Protein AF-A0A954W4Z8-F1 (afdb_monomer_lite)

Structure (mmCIF, N/CA/C/O backbone):
data_AF-A0A954W4Z8-F1
#
_entry.id   AF-A0A954W4Z8-F1
#
loop_
_atom_site.group_PDB
_atom_site.id
_atom_site.type_symbol
_atom_site.label_atom_id
_atom_site.label_alt_id
_atom_site.label_comp_id
_atom_site.label_asym_id
_atom_site.label_entity_id
_atom_site.label_seq_id
_atom_site.pdbx_PDB_ins_code
_atom_site.Cartn_x
_atom_site.Cartn_y
_atom_site.Cartn_z
_atom_site.occupancy
_atom_site.B_iso_or_equiv
_atom_site.auth_seq_id
_atom_site.auth_comp_id
_atom_site.auth_asym_id
_atom_site.auth_atom_id
_atom_site.pdbx_PDB_model_num
ATOM 1 N N . MET A 1 1 ? -18.187 12.012 15.233 1.00 47.69 1 MET A N 1
ATOM 2 C CA . MET A 1 1 ? -17.483 11.573 14.008 1.00 47.69 1 MET A CA 1
ATOM 3 C C . MET A 1 1 ? -16.587 10.414 14.400 1.00 47.69 1 MET A C 1
ATOM 5 O O . MET A 1 1 ? -15.917 10.542 15.412 1.00 47.69 1 MET A O 1
ATOM 9 N N . SER A 1 2 ? -16.618 9.291 13.682 1.00 64.62 2 SER A N 1
ATOM 10 C CA . SER A 1 2 ? -15.668 8.196 13.914 1.00 64.62 2 SER A CA 1
ATOM 11 C C . SER A 1 2 ? -14.268 8.652 13.499 1.00 64.62 2 SER A C 1
ATOM 13 O O . SER A 1 2 ? -14.097 9.154 12.385 1.00 64.62 2 SER A O 1
ATOM 15 N N . GLU A 1 3 ? -13.282 8.505 14.379 1.00 75.88 3 GLU A N 1
ATOM 16 C CA . GLU A 1 3 ? -11.888 8.777 14.034 1.00 75.88 3 GLU A CA 1
ATOM 17 C C . GLU A 1 3 ? -11.417 7.798 12.956 1.00 75.88 3 GLU A C 1
ATOM 19 O O . GLU A 1 3 ? -11.696 6.601 13.015 1.00 75.88 3 GLU A O 1
ATOM 24 N N . ARG A 1 4 ? -10.723 8.319 11.941 1.00 80.06 4 ARG A N 1
ATOM 25 C CA . ARG A 1 4 ? -10.090 7.509 10.896 1.00 80.06 4 ARG A CA 1
ATOM 26 C C . ARG A 1 4 ? -8.606 7.443 11.198 1.00 80.06 4 ARG A C 1
ATOM 28 O O . ARG A 1 4 ? -7.961 8.484 11.308 1.00 80.06 4 ARG A O 1
ATOM 35 N N . ILE A 1 5 ? -8.075 6.233 11.315 1.00 88.88 5 ILE A N 1
ATOM 36 C CA . ILE A 1 5 ? -6.674 6.010 11.662 1.00 88.88 5 ILE A CA 1
ATOM 37 C C . ILE A 1 5 ? -5.919 5.591 10.404 1.00 88.88 5 ILE A C 1
ATOM 39 O O . ILE A 1 5 ? -6.370 4.733 9.649 1.00 88.88 5 ILE A O 1
ATOM 43 N N . VAL A 1 6 ? -4.755 6.199 10.179 1.00 91.50 6 VAL A N 1
ATOM 44 C CA . VAL A 1 6 ? -3.840 5.818 9.100 1.00 91.50 6 VAL A CA 1
ATOM 45 C C . VAL A 1 6 ? -2.538 5.331 9.720 1.00 91.50 6 VAL A C 1
ATOM 47 O O . VAL A 1 6 ? -1.865 6.076 10.431 1.00 91.50 6 VAL A O 1
ATOM 50 N N . TYR A 1 7 ? -2.162 4.090 9.417 1.00 91.75 7 TYR A N 1
ATOM 51 C CA . TYR A 1 7 ? -0.896 3.504 9.850 1.00 91.75 7 TYR A CA 1
ATOM 52 C C . TYR A 1 7 ? 0.144 3.606 8.733 1.00 91.75 7 TYR A C 1
ATOM 54 O O . TYR A 1 7 ? 0.028 2.945 7.701 1.00 91.75 7 TYR A O 1
ATOM 62 N N . LEU A 1 8 ? 1.193 4.405 8.943 1.00 92.06 8 LEU A N 1
ATOM 63 C CA . LEU A 1 8 ? 2.355 4.433 8.054 1.00 92.06 8 LEU A CA 1
ATOM 64 C C . LEU A 1 8 ? 3.410 3.441 8.549 1.00 92.06 8 LEU A C 1
ATOM 66 O O . LEU A 1 8 ? 4.081 3.678 9.552 1.00 92.06 8 LEU A O 1
ATOM 70 N N . MET A 1 9 ? 3.587 2.337 7.827 1.00 90.94 9 MET A N 1
ATOM 71 C CA . MET A 1 9 ? 4.556 1.304 8.197 1.00 90.94 9 MET A CA 1
ATOM 72 C C . MET A 1 9 ? 5.917 1.570 7.555 1.00 90.94 9 MET A C 1
ATOM 74 O O . MET A 1 9 ? 6.019 1.707 6.336 1.00 90.94 9 MET A O 1
ATOM 78 N N . ARG A 1 10 ? 6.982 1.613 8.363 1.00 90.75 10 ARG A N 1
ATOM 79 C CA . ARG A 1 10 ? 8.368 1.800 7.897 1.00 90.75 10 ARG A CA 1
ATOM 80 C C . ARG A 1 10 ? 9.270 0.699 8.447 1.00 90.75 10 ARG A C 1
ATOM 82 O O . ARG A 1 10 ? 9.049 0.215 9.550 1.00 90.75 10 ARG A O 1
ATOM 89 N N . GLY A 1 11 ? 10.282 0.308 7.678 1.00 87.50 11 GLY A N 1
ATOM 90 C CA . GLY A 1 11 ? 11.251 -0.719 8.068 1.00 87.50 11 GLY A CA 1
ATOM 91 C C . GLY A 1 11 ? 11.893 -1.395 6.859 1.00 87.50 11 GLY A C 1
ATOM 92 O O . GLY A 1 11 ? 11.344 -1.342 5.752 1.00 87.50 11 GLY A O 1
ATOM 93 N N . LEU A 1 12 ? 13.034 -2.051 7.079 1.00 86.19 12 LEU A N 1
ATOM 94 C CA . LEU A 1 12 ? 13.767 -2.775 6.037 1.00 86.19 12 LEU A CA 1
ATOM 95 C C . LEU A 1 12 ? 12.892 -3.862 5.374 1.00 86.19 12 LEU A C 1
ATOM 97 O O . LEU A 1 12 ? 11.861 -4.274 5.933 1.00 86.19 12 LEU A O 1
ATOM 101 N N . PRO A 1 13 ? 13.240 -4.314 4.155 1.00 83.69 13 PRO A N 1
ATOM 102 C CA . PRO A 1 13 ? 12.636 -5.502 3.556 1.00 83.69 13 PRO A CA 1
ATOM 103 C C . PRO A 1 13 ? 12.647 -6.694 4.528 1.00 83.69 13 PRO A C 1
ATOM 105 O O . PRO A 1 13 ? 13.505 -6.783 5.398 1.00 83.69 13 PRO A O 1
ATOM 108 N N . ALA A 1 14 ? 11.656 -7.581 4.417 1.00 80.62 14 ALA A N 1
ATOM 109 C CA . ALA A 1 14 ? 11.481 -8.758 5.282 1.00 80.62 14 ALA A CA 1
ATOM 110 C C . ALA A 1 14 ? 11.255 -8.514 6.798 1.00 80.62 14 ALA A C 1
ATOM 112 O O . ALA A 1 14 ? 11.024 -9.472 7.526 1.00 80.62 14 ALA A O 1
ATOM 113 N N . CYS A 1 15 ? 11.165 -7.271 7.292 1.00 86.75 15 CYS A N 1
ATOM 114 C CA . CYS A 1 15 ? 10.829 -6.990 8.705 1.00 86.75 15 CYS A CA 1
ATOM 115 C C . CYS A 1 15 ? 9.344 -7.197 9.084 1.00 86.75 15 CYS A C 1
ATOM 117 O O . CYS A 1 15 ? 8.861 -6.606 10.046 1.00 86.75 15 CYS A O 1
ATOM 119 N N . GLY A 1 16 ? 8.578 -7.967 8.307 1.00 86.81 16 GLY A N 1
ATOM 120 C CA . GLY A 1 16 ? 7.188 -8.301 8.647 1.00 86.81 16 GLY A CA 1
ATOM 121 C C . GLY A 1 16 ? 6.154 -7.182 8.457 1.00 86.81 16 GLY A C 1
ATOM 122 O O . GLY A 1 16 ? 5.044 -7.304 8.963 1.00 86.81 16 GLY A O 1
ATOM 123 N N . LYS A 1 17 ? 6.461 -6.114 7.707 1.00 90.38 17 LYS A N 1
ATOM 124 C CA . LYS A 1 17 ? 5.526 -4.994 7.456 1.00 90.38 17 LYS A CA 1
ATOM 125 C C . LYS A 1 17 ? 4.163 -5.472 6.946 1.00 90.38 17 LYS A C 1
ATOM 127 O O . LYS A 1 17 ? 3.154 -5.219 7.592 1.00 90.38 17 LYS A O 1
ATOM 132 N N . SER A 1 18 ? 4.143 -6.234 5.852 1.00 87.50 18 SER A N 1
ATOM 133 C CA . SER A 1 18 ? 2.903 -6.744 5.254 1.00 87.50 18 SER A CA 1
ATOM 134 C C . SER A 1 18 ? 2.168 -7.726 6.171 1.00 87.50 18 SER A C 1
ATOM 136 O O . SER A 1 18 ? 0.941 -7.775 6.170 1.00 87.50 18 SER A O 1
ATOM 138 N N . TYR A 1 19 ? 2.895 -8.482 7.002 1.00 90.88 19 TYR A N 1
ATOM 139 C CA . TYR A 1 19 ? 2.288 -9.355 8.009 1.00 90.88 19 TYR A CA 1
ATOM 140 C C . TYR A 1 19 ? 1.538 -8.541 9.073 1.00 90.88 19 TYR A C 1
ATOM 142 O O . TYR A 1 19 ? 0.360 -8.789 9.335 1.00 90.88 19 TYR A O 1
ATOM 150 N N . THR A 1 20 ? 2.184 -7.519 9.638 1.00 92.44 20 THR A N 1
ATOM 151 C CA . THR A 1 20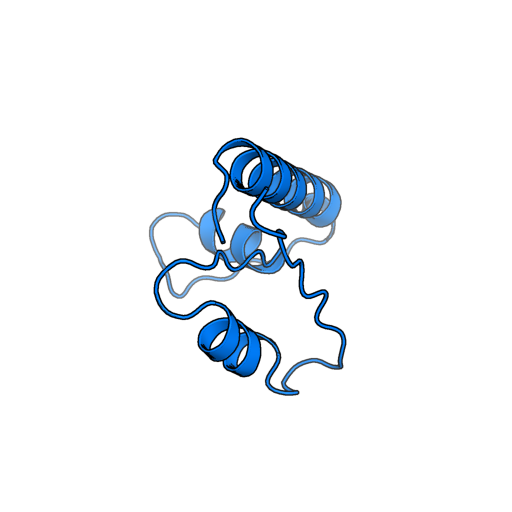 ? 1.563 -6.640 10.636 1.00 92.44 20 THR A CA 1
ATOM 152 C C . THR A 1 20 ? 0.435 -5.800 10.028 1.00 92.44 20 THR A C 1
ATOM 154 O O . THR A 1 20 ? -0.606 -5.650 10.663 1.00 92.44 20 THR A O 1
ATOM 157 N N . ALA A 1 21 ? 0.583 -5.324 8.785 1.00 91.94 21 ALA A N 1
ATOM 158 C CA . ALA A 1 21 ? -0.462 -4.603 8.054 1.00 91.94 21 ALA A CA 1
ATOM 159 C C . ALA A 1 21 ? -1.755 -5.423 7.948 1.00 91.94 21 ALA A C 1
ATOM 161 O O . ALA A 1 21 ? -2.831 -4.906 8.228 1.00 91.94 21 ALA A O 1
ATOM 162 N N . ARG A 1 22 ? -1.651 -6.718 7.611 1.00 91.81 22 ARG A N 1
ATOM 163 C CA . ARG A 1 22 ? -2.806 -7.630 7.532 1.00 91.81 22 ARG A CA 1
ATOM 164 C C . ARG A 1 22 ? -3.503 -7.819 8.874 1.00 91.81 22 ARG A C 1
ATOM 166 O O . ARG A 1 22 ? -4.727 -7.828 8.916 1.00 91.81 22 ARG A O 1
ATOM 173 N N . ARG A 1 23 ? -2.749 -7.918 9.975 1.00 92.38 23 ARG A N 1
ATOM 174 C CA . ARG A 1 23 ? -3.345 -7.971 11.323 1.00 92.38 23 ARG A CA 1
ATOM 175 C C . ARG A 1 23 ? -4.056 -6.675 11.701 1.00 92.38 23 ARG A C 1
ATOM 177 O O . ARG A 1 23 ? -5.114 -6.752 12.310 1.0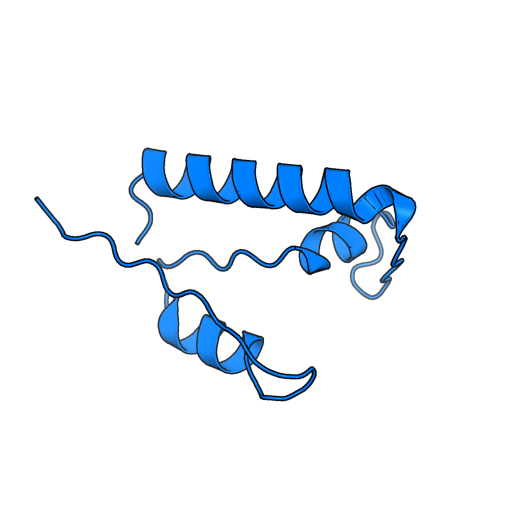0 92.38 23 ARG A O 1
ATOM 184 N N . LEU A 1 24 ? -3.473 -5.522 11.372 1.00 90.75 24 LEU A N 1
ATOM 185 C CA . LEU A 1 24 ? -4.060 -4.215 11.685 1.00 90.75 24 LEU A CA 1
ATOM 186 C C . LEU A 1 24 ? -5.304 -3.922 10.846 1.00 90.75 24 LEU A C 1
ATOM 188 O O . LEU A 1 24 ? -6.271 -3.392 11.376 1.00 90.75 24 LEU A O 1
ATOM 192 N N . ALA A 1 25 ? -5.285 -4.282 9.562 1.00 90.56 25 ALA A N 1
ATOM 193 C CA . ALA A 1 25 ? -6.416 -4.071 8.667 1.00 90.56 25 ALA A CA 1
ATOM 194 C C . ALA A 1 25 ? -7.649 -4.893 9.084 1.00 90.56 25 ALA A C 1
ATOM 196 O O . ALA A 1 25 ? -8.779 -4.440 8.925 1.00 90.56 25 ALA A O 1
ATOM 197 N N . GLY A 1 26 ? -7.454 -6.093 9.638 1.00 88.44 26 GLY A N 1
ATOM 198 C CA . GLY A 1 26 ? -8.573 -6.947 10.028 1.00 88.44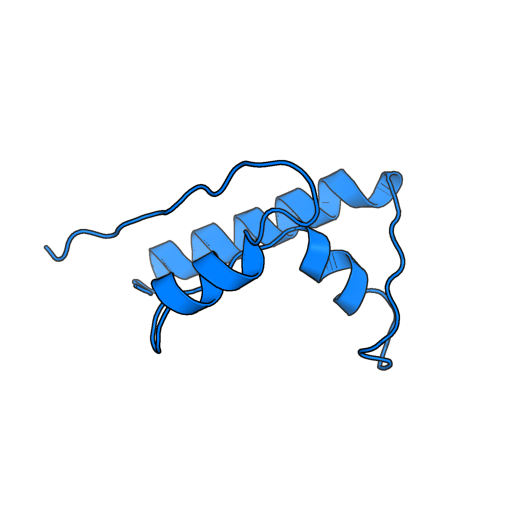 26 GLY A CA 1
ATOM 199 C C . GLY A 1 26 ? -9.508 -7.226 8.844 1.00 88.44 26 GLY A C 1
ATOM 200 O O . GLY A 1 26 ? -9.046 -7.535 7.748 1.00 88.44 26 GLY A O 1
ATOM 201 N N . ALA A 1 27 ? -10.822 -7.132 9.066 1.00 86.50 27 ALA A N 1
ATOM 202 C CA . ALA A 1 27 ? -11.834 -7.418 8.044 1.00 86.50 27 ALA A CA 1
ATOM 203 C C . ALA A 1 27 ? -12.225 -6.206 7.176 1.00 86.50 27 ALA A C 1
ATOM 205 O O . ALA A 1 27 ? -12.798 -6.391 6.105 1.00 86.50 27 ALA A O 1
ATOM 206 N N . THR A 1 28 ? -11.965 -4.982 7.639 1.00 86.06 28 THR A N 1
ATOM 207 C CA . THR A 1 28 ? -12.523 -3.750 7.046 1.00 86.06 28 THR A CA 1
ATOM 208 C C . THR A 1 28 ? -11.457 -2.759 6.586 1.00 86.06 28 THR A C 1
ATOM 210 O O . THR A 1 28 ? -11.719 -1.931 5.710 1.00 86.06 28 THR A O 1
ATOM 213 N N . GLY A 1 29 ? -10.243 -2.881 7.121 1.00 88.56 29 GLY A N 1
ATOM 214 C CA . GLY A 1 29 ? -9.127 -2.018 6.795 1.00 88.56 29 GLY A CA 1
ATOM 215 C C . GLY A 1 29 ? -8.563 -2.287 5.407 1.00 88.56 29 GLY A C 1
ATOM 216 O O . GLY A 1 29 ? -8.632 -3.385 4.852 1.00 88.56 29 GLY A O 1
ATOM 217 N N . VAL A 1 30 ? -7.956 -1.250 4.839 1.00 92.00 30 VAL A N 1
ATOM 218 C CA . VAL A 1 30 ? -7.409 -1.282 3.482 1.00 92.00 30 VAL A CA 1
ATOM 219 C C . VAL A 1 30 ? -5.890 -1.225 3.541 1.00 92.00 30 VAL A C 1
ATOM 221 O O . VAL A 1 30 ? -5.310 -0.288 4.085 1.00 92.00 30 VAL A O 1
ATOM 224 N N . ILE A 1 31 ? -5.237 -2.211 2.928 1.00 93.06 31 ILE A N 1
ATOM 225 C CA . ILE A 1 31 ? -3.779 -2.236 2.777 1.00 93.06 31 ILE A CA 1
ATOM 226 C C . ILE A 1 31 ? -3.399 -1.553 1.463 1.00 93.06 31 ILE A C 1
ATOM 228 O O . ILE A 1 31 ? -3.937 -1.862 0.396 1.00 93.06 31 ILE A O 1
ATOM 232 N N . LEU A 1 32 ? -2.458 -0.616 1.552 1.00 92.56 32 LEU A N 1
ATOM 233 C CA . LEU A 1 32 ? -2.012 0.228 0.449 1.00 92.56 32 LEU A CA 1
ATOM 234 C C . LEU A 1 32 ? -0.502 0.079 0.270 1.00 92.56 32 LEU A C 1
ATOM 236 O O . LEU A 1 32 ? 0.286 0.780 0.903 1.00 92.56 32 LEU A O 1
ATOM 240 N N .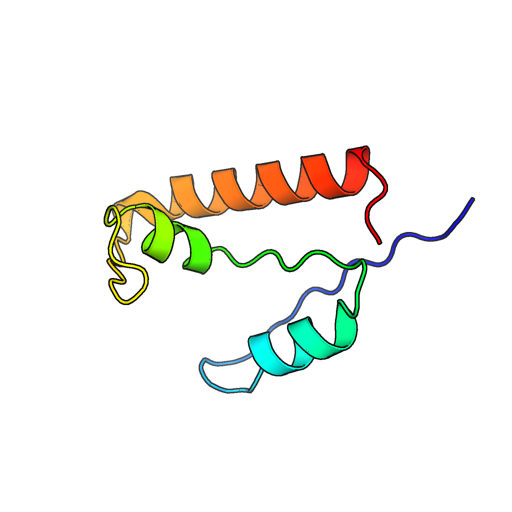 GLU A 1 33 ? -0.100 -0.837 -0.605 1.00 90.50 33 GLU A N 1
ATOM 241 C CA . GLU A 1 33 ? 1.302 -1.100 -0.925 1.00 90.50 33 GLU A CA 1
ATOM 242 C C . GLU A 1 33 ? 1.595 -0.692 -2.370 1.00 90.50 33 GLU A C 1
ATOM 244 O O . GLU A 1 33 ? 0.917 -1.119 -3.304 1.00 90.50 33 GLU A O 1
ATOM 249 N N . THR A 1 34 ? 2.623 0.138 -2.558 1.00 89.00 34 THR A N 1
ATOM 250 C CA . THR A 1 34 ? 3.063 0.574 -3.891 1.00 89.00 34 THR A CA 1
ATOM 251 C C . THR A 1 34 ? 3.527 -0.612 -4.731 1.00 89.00 34 THR A C 1
ATOM 253 O O . THR A 1 34 ? 3.226 -0.669 -5.919 1.00 89.00 34 THR A O 1
ATOM 256 N N . ASP A 1 35 ? 4.181 -1.590 -4.102 1.00 87.06 35 ASP A N 1
ATOM 257 C CA . ASP A 1 35 ? 4.732 -2.766 -4.777 1.00 87.06 35 ASP A CA 1
ATOM 258 C C . ASP A 1 35 ? 3.643 -3.631 -5.425 1.00 87.06 35 ASP A C 1
ATOM 260 O O . ASP A 1 35 ? 3.902 -4.291 -6.428 1.00 87.06 35 ASP A O 1
ATOM 264 N N . GLN A 1 36 ? 2.400 -3.555 -4.924 1.00 88.12 36 GLN A N 1
ATOM 265 C CA . GLN A 1 36 ? 1.242 -4.221 -5.524 1.00 88.12 36 GLN A CA 1
ATOM 266 C C . GLN A 1 36 ? 1.036 -3.812 -6.987 1.00 88.12 36 GLN A C 1
ATOM 268 O O . GLN A 1 36 ? 0.536 -4.607 -7.778 1.00 88.12 36 GLN A O 1
ATOM 273 N N . TYR A 1 37 ? 1.442 -2.598 -7.365 1.00 89.19 37 TYR A N 1
ATOM 274 C CA . TYR A 1 37 ? 1.378 -2.143 -8.748 1.00 89.19 37 TYR A CA 1
ATOM 275 C C . TYR A 1 37 ? 2.132 -3.090 -9.691 1.00 89.19 37 TYR A C 1
ATOM 277 O O . TYR A 1 37 ? 1.608 -3.451 -10.736 1.00 89.19 37 TYR A O 1
ATOM 285 N N . PHE A 1 38 ? 3.320 -3.551 -9.304 1.00 86.94 38 PHE A N 1
ATOM 286 C CA . PHE A 1 38 ? 4.195 -4.351 -10.167 1.00 86.94 38 PHE A CA 1
ATOM 287 C C . PHE A 1 38 ? 3.740 -5.807 -10.336 1.00 86.94 38 PHE A C 1
ATOM 289 O O . PHE A 1 38 ? 4.111 -6.438 -11.319 1.00 86.94 38 PHE A O 1
ATOM 296 N N . TYR A 1 39 ? 2.876 -6.305 -9.447 1.00 83.25 39 TYR A N 1
ATOM 297 C CA . TYR A 1 39 ? 2.156 -7.571 -9.648 1.00 83.25 39 TYR A CA 1
ATOM 298 C C . TYR A 1 39 ? 0.979 -7.428 -10.624 1.00 83.25 39 TYR A C 1
ATOM 300 O O . TYR A 1 39 ? 0.582 -8.385 -11.268 1.00 83.25 39 TYR A O 1
ATOM 308 N N . LEU A 1 40 ? 0.394 -6.231 -10.744 1.00 77.25 40 LEU A N 1
ATOM 309 C CA . LEU A 1 40 ? -0.788 -5.992 -11.584 1.00 77.25 40 LEU A CA 1
ATOM 310 C C . LEU A 1 40 ? -0.438 -5.597 -13.027 1.00 77.25 40 LEU A C 1
ATOM 312 O O . LEU A 1 40 ? -1.324 -5.517 -13.872 1.00 77.25 40 LEU A O 1
ATOM 316 N N . GLN A 1 41 ? 0.828 -5.284 -13.310 1.00 75.06 41 GLN A N 1
ATOM 317 C CA . GLN A 1 41 ? 1.283 -4.840 -14.635 1.00 75.06 41 GLN A CA 1
ATOM 318 C C . GLN A 1 41 ? 1.761 -5.982 -15.542 1.00 75.06 41 GLN A C 1
ATOM 320 O O . GLN A 1 41 ? 2.023 -5.741 -16.717 1.00 75.06 41 GLN A O 1
ATOM 325 N N . VAL A 1 42 ? 1.891 -7.198 -15.012 1.00 65.62 42 VAL A N 1
ATOM 326 C CA . VAL A 1 42 ? 2.503 -8.354 -15.692 1.00 65.62 42 VAL A CA 1
ATOM 327 C C . VAL A 1 42 ? 1.497 -9.304 -16.351 1.00 65.62 42 VAL A C 1
ATOM 329 O O . VAL A 1 42 ? 1.883 -10.355 -16.855 1.00 65.62 42 VAL A O 1
ATOM 332 N N . GLY A 1 43 ? 0.218 -8.923 -16.409 1.00 64.38 43 GLY A N 1
ATOM 333 C CA . GLY A 1 43 ? -0.847 -9.738 -16.998 1.00 64.38 43 GLY A CA 1
ATOM 334 C C . GLY A 1 43 ? -1.510 -10.669 -15.983 1.00 64.38 43 GLY A C 1
ATOM 335 O O . GLY A 1 43 ? -1.607 -10.333 -14.806 1.00 64.38 43 GLY A O 1
ATOM 336 N N . ASP A 1 44 ? -1.997 -11.820 -16.451 1.00 72.12 44 ASP A N 1
ATOM 337 C CA . ASP A 1 44 ? -2.855 -12.727 -15.671 1.00 72.12 44 ASP A CA 1
ATOM 338 C C . ASP A 1 44 ? -2.092 -13.689 -14.744 1.00 72.12 44 ASP A C 1
ATOM 340 O O . ASP A 1 44 ? -2.725 -14.491 -14.061 1.00 72.12 44 ASP A O 1
ATOM 344 N N . ASP A 1 45 ? -0.755 -13.643 -14.712 1.00 74.31 45 ASP A N 1
ATOM 345 C CA . ASP A 1 45 ? 0.044 -14.478 -13.809 1.00 74.31 45 ASP A CA 1
ATOM 346 C C . ASP A 1 45 ? 0.227 -13.789 -12.441 1.00 74.31 45 ASP A C 1
ATOM 348 O O . ASP A 1 45 ? 1.038 -12.865 -12.320 1.00 74.31 45 ASP A O 1
ATOM 352 N N . PRO A 1 46 ? -0.469 -14.243 -11.380 1.00 64.75 46 PRO A N 1
ATOM 353 C CA . PRO A 1 46 ? -0.378 -13.647 -10.051 1.00 64.75 46 PRO A CA 1
ATOM 354 C C . PRO A 1 46 ? 0.965 -13.905 -9.348 1.00 64.75 46 PRO A C 1
ATOM 356 O O . PRO A 1 46 ? 1.219 -13.293 -8.308 1.00 64.75 46 PRO A O 1
ATOM 359 N N . ALA A 1 47 ? 1.806 -14.811 -9.862 1.00 71.75 47 ALA A N 1
ATOM 360 C CA . ALA A 1 47 ? 3.148 -15.071 -9.337 1.00 71.75 47 ALA A CA 1
ATOM 361 C C . ALA A 1 47 ? 4.226 -14.203 -10.001 1.00 71.75 47 ALA A C 1
ATOM 363 O O . ALA A 1 47 ? 5.356 -14.141 -9.506 1.00 71.75 47 ALA A O 1
ATOM 364 N N . SER A 1 48 ? 3.890 -13.528 -11.099 1.00 75.69 48 SER A N 1
ATOM 365 C CA . SER A 1 48 ? 4.824 -12.667 -11.805 1.00 75.69 48 SER A CA 1
ATOM 366 C C . SER A 1 48 ? 4.954 -11.320 -11.085 1.00 75.69 48 SER A C 1
ATOM 368 O O . SER A 1 48 ? 3.980 -10.721 -10.627 1.00 75.69 48 SER A O 1
ATOM 370 N N . TYR A 1 49 ? 6.188 -10.850 -10.944 1.00 81.62 49 TYR A N 1
ATOM 371 C CA . TYR A 1 49 ? 6.520 -9.551 -10.371 1.00 81.62 49 TYR A CA 1
ATOM 372 C C . TYR A 1 49 ? 7.577 -8.905 -11.256 1.00 81.62 49 TYR A C 1
ATOM 374 O O . TYR A 1 49 ? 8.694 -9.413 -11.348 1.00 81.62 49 TYR A O 1
ATOM 382 N N . ASP A 1 50 ? 7.232 -7.788 -11.894 1.00 84.06 50 ASP A N 1
ATOM 383 C CA . ASP A 1 50 ? 8.144 -7.059 -12.777 1.00 84.06 50 ASP A CA 1
ATOM 384 C C . ASP A 1 50 ? 8.374 -5.652 -12.240 1.00 84.06 50 ASP A C 1
ATOM 386 O O . ASP A 1 50 ? 7.597 -4.721 -12.479 1.00 84.06 50 ASP A O 1
ATOM 390 N N . TYR A 1 51 ? 9.434 -5.508 -11.450 1.00 86.19 51 TYR A N 1
ATOM 391 C CA . TYR A 1 51 ? 9.845 -4.205 -10.957 1.00 86.19 51 TYR A CA 1
ATOM 392 C C . TYR A 1 51 ? 10.496 -3.388 -12.075 1.00 86.19 51 TYR A C 1
ATOM 394 O O . TYR A 1 51 ? 11.493 -3.792 -12.667 1.00 86.19 51 TYR A O 1
ATOM 402 N N . SER A 1 52 ? 9.991 -2.171 -12.271 1.00 87.31 52 SER A N 1
ATOM 403 C CA . SER A 1 52 ? 10.595 -1.170 -13.148 1.00 87.31 52 SER A CA 1
ATOM 404 C C . SER A 1 52 ? 10.698 0.164 -12.419 1.00 87.31 52 SER A C 1
ATOM 406 O O . SER A 1 52 ? 9.692 0.749 -12.005 1.00 87.31 52 SER A O 1
ATOM 408 N N . GLU A 1 53 ? 11.926 0.665 -12.286 1.00 90.75 53 GLU A N 1
ATOM 409 C CA . GLU A 1 53 ? 12.204 1.960 -11.662 1.00 90.75 53 GLU A CA 1
ATOM 410 C C . GLU A 1 53 ? 11.514 3.112 -12.408 1.00 90.75 53 GLU A C 1
ATOM 412 O O . GLU A 1 53 ? 10.932 3.997 -11.782 1.00 90.75 53 GLU A O 1
ATOM 417 N N . GLU A 1 54 ? 11.462 3.054 -13.740 1.00 93.00 54 GLU A N 1
ATOM 418 C CA . GLU A 1 54 ? 10.780 4.047 -14.581 1.00 93.00 54 GLU A CA 1
ATOM 419 C C . GLU A 1 54 ? 9.279 4.152 -14.279 1.00 93.00 54 GLU A C 1
ATOM 421 O O . GLU A 1 54 ? 8.664 5.208 -14.447 1.00 93.00 54 GLU A O 1
ATOM 426 N N . ARG A 1 55 ? 8.675 3.065 -13.785 1.00 89.31 55 ARG A N 1
ATOM 427 C CA . ARG A 1 55 ? 7.256 3.009 -13.418 1.00 89.31 55 ARG A CA 1
ATOM 428 C C . ARG A 1 55 ? 6.995 3.381 -11.958 1.00 89.31 55 ARG A C 1
ATOM 430 O O . ARG A 1 55 ? 5.829 3.522 -11.585 1.00 89.31 55 ARG A O 1
ATOM 437 N N . LEU A 1 56 ? 8.020 3.602 -11.128 1.00 92.06 56 LEU A N 1
ATOM 438 C CA . LEU A 1 56 ? 7.832 4.016 -9.729 1.00 92.06 56 LEU A CA 1
ATOM 439 C C . LEU A 1 56 ? 6.973 5.280 -9.566 1.00 92.06 56 LEU A C 1
ATOM 441 O O . LEU A 1 56 ? 6.118 5.283 -8.674 1.00 92.06 56 LEU A O 1
ATOM 445 N N . PRO A 1 57 ? 7.138 6.350 -10.371 1.00 94.44 57 PRO A N 1
ATOM 446 C CA . PRO A 1 57 ? 6.268 7.520 -10.275 1.00 94.44 57 PRO A CA 1
ATOM 447 C C . PRO A 1 57 ? 4.791 7.167 -10.499 1.00 94.44 57 PRO A C 1
ATOM 449 O O . PRO A 1 57 ? 3.931 7.584 -9.719 1.00 94.44 57 PRO A O 1
ATOM 452 N N . ALA A 1 58 ? 4.501 6.333 -11.502 1.00 93.25 58 ALA A N 1
ATOM 453 C CA . ALA A 1 58 ? 3.149 5.868 -11.798 1.00 93.25 58 ALA A CA 1
ATOM 454 C C . ALA A 1 58 ? 2.590 4.987 -10.669 1.00 93.25 58 ALA A C 1
ATOM 456 O O . ALA A 1 58 ? 1.464 5.210 -10.220 1.00 93.25 58 ALA A O 1
ATOM 457 N N . ALA A 1 59 ? 3.394 4.060 -10.140 1.00 93.00 59 ALA A N 1
ATOM 458 C CA . ALA A 1 59 ? 3.018 3.201 -9.019 1.00 93.00 59 ALA A CA 1
ATOM 459 C C . ALA A 1 59 ? 2.661 4.017 -7.762 1.00 93.00 59 ALA A C 1
ATOM 461 O O . ALA A 1 59 ? 1.639 3.771 -7.114 1.00 93.00 59 ALA A O 1
ATOM 462 N N . ARG A 1 60 ? 3.465 5.042 -7.440 1.00 93.75 60 ARG A N 1
ATOM 463 C CA . ARG A 1 60 ? 3.212 5.958 -6.314 1.00 93.75 60 ARG A CA 1
ATOM 464 C C . ARG A 1 60 ? 1.913 6.736 -6.508 1.00 93.75 60 ARG A C 1
ATOM 466 O O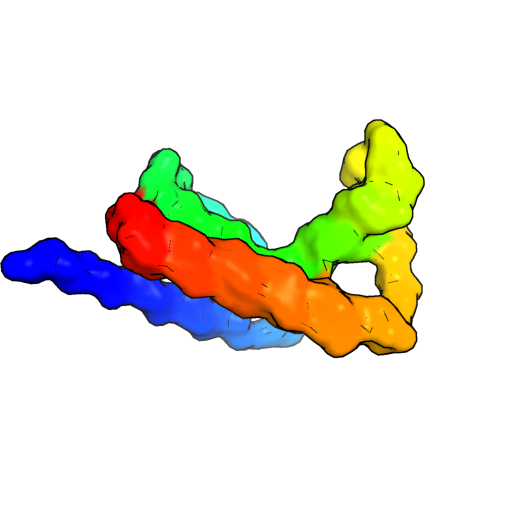 . ARG A 1 60 ? 1.098 6.794 -5.586 1.00 93.75 60 ARG A O 1
ATOM 473 N N . GLN A 1 61 ? 1.693 7.295 -7.699 1.00 95.88 61 GLN A N 1
ATOM 474 C CA . GLN A 1 61 ? 0.470 8.037 -8.009 1.00 95.88 61 GLN A CA 1
ATOM 475 C C . GLN A 1 61 ? -0.771 7.135 -7.952 1.00 95.88 61 GLN A C 1
ATOM 477 O O . GLN A 1 61 ? -1.807 7.528 -7.409 1.00 95.88 61 GLN A O 1
ATOM 482 N N . TRP A 1 62 ? -0.666 5.913 -8.472 1.00 94.62 62 TRP A N 1
ATOM 483 C CA . TRP A 1 62 ? -1.723 4.908 -8.411 1.00 94.62 62 TRP A CA 1
ATOM 484 C C . TRP A 1 62 ? -2.095 4.561 -6.964 1.00 94.62 62 TRP A C 1
ATOM 486 O O . TRP A 1 62 ? -3.275 4.623 -6.601 1.00 94.62 62 TRP A O 1
ATOM 496 N N . ASN A 1 63 ? -1.104 4.281 -6.111 1.00 94.50 63 ASN A N 1
ATOM 497 C CA . ASN A 1 63 ? -1.349 3.960 -4.705 1.00 94.50 63 ASN A CA 1
ATOM 498 C C . ASN A 1 63 ? -1.940 5.162 -3.941 1.00 94.50 63 ASN A C 1
ATOM 500 O O . ASN A 1 63 ? -2.878 5.010 -3.157 1.00 94.50 63 ASN A O 1
ATOM 504 N N . PHE A 1 64 ? -1.478 6.382 -4.233 1.00 94.62 64 PHE A N 1
ATOM 505 C CA . PHE A 1 64 ? -2.040 7.600 -3.642 1.00 94.62 64 PHE A CA 1
ATOM 506 C C . PHE A 1 64 ? -3.506 7.832 -4.044 1.00 94.62 64 PHE A C 1
ATOM 508 O O . PHE A 1 64 ? -4.334 8.218 -3.217 1.00 94.62 64 PHE A O 1
ATOM 515 N N . ASN A 1 65 ? -3.874 7.535 -5.290 1.00 95.31 65 ASN A N 1
ATOM 516 C CA . ASN A 1 65 ? 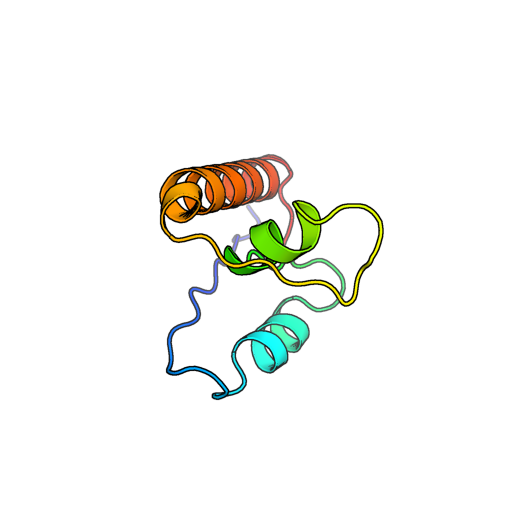-5.269 7.609 -5.724 1.00 95.31 65 ASN A CA 1
ATOM 517 C C . ASN A 1 65 ? -6.151 6.582 -4.992 1.00 95.31 65 ASN A C 1
ATOM 519 O O . ASN A 1 65 ? -7.281 6.908 -4.620 1.00 95.31 65 ASN A O 1
ATOM 523 N N . ARG A 1 66 ? -5.640 5.370 -4.730 1.00 94.44 66 ARG A N 1
ATOM 524 C CA . ARG A 1 66 ? -6.337 4.364 -3.907 1.00 94.44 66 ARG A CA 1
ATOM 525 C C . ARG A 1 66 ? -6.523 4.836 -2.470 1.00 94.44 66 ARG A C 1
ATOM 527 O O . ARG A 1 66 ? -7.632 4.728 -1.952 1.00 94.44 66 ARG A O 1
ATOM 534 N N . PHE A 1 67 ? -5.492 5.433 -1.871 1.00 92.88 67 PHE A N 1
ATOM 535 C CA . PHE A 1 67 ? -5.592 6.061 -0.553 1.00 92.88 67 PHE A CA 1
ATOM 536 C C . PHE A 1 67 ? -6.714 7.106 -0.507 1.00 92.88 67 PHE A C 1
ATOM 538 O O . PHE A 1 67 ? -7.604 7.030 0.338 1.00 92.88 67 PHE A O 1
ATOM 545 N N . ARG A 1 68 ? -6.735 8.044 -1.463 1.00 93.50 68 ARG A N 1
ATOM 546 C CA . ARG A 1 68 ? -7.772 9.089 -1.532 1.00 93.50 68 ARG A CA 1
ATOM 547 C C . ARG A 1 68 ? -9.180 8.507 -1.641 1.00 93.50 68 ARG A C 1
ATOM 549 O O . ARG A 1 68 ? -10.086 8.992 -0.968 1.00 93.50 68 ARG A O 1
ATOM 556 N N . ARG A 1 69 ? -9.361 7.466 -2.462 1.00 92.81 69 ARG A N 1
ATOM 557 C CA . ARG A 1 69 ? -10.647 6.760 -2.592 1.00 92.81 69 ARG A CA 1
ATOM 558 C C . ARG A 1 69 ? -11.054 6.080 -1.285 1.00 92.81 69 ARG A C 1
ATOM 560 O O . ARG A 1 69 ? -12.216 6.181 -0.914 1.00 92.81 69 ARG A O 1
ATOM 567 N N . ALA A 1 70 ? -10.117 5.454 -0.571 1.00 89.88 70 ALA A N 1
ATOM 568 C CA . ALA A 1 70 ? -10.396 4.809 0.712 1.00 89.88 70 ALA A CA 1
ATOM 569 C C . ALA A 1 70 ? -10.865 5.801 1.781 1.00 89.88 70 ALA A C 1
ATOM 571 O O . ALA A 1 70 ? -11.877 5.566 2.440 1.00 89.88 70 ALA A O 1
ATOM 572 N N . ILE A 1 71 ? -10.197 6.954 1.877 1.00 88.56 71 ILE A N 1
ATOM 573 C CA . ILE A 1 71 ? -10.596 8.028 2.793 1.00 88.56 71 ILE A CA 1
ATOM 574 C C . ILE A 1 71 ? -11.974 8.597 2.425 1.00 88.56 71 ILE A C 1
ATOM 576 O O . ILE A 1 71 ? -12.797 8.816 3.314 1.00 88.56 71 ILE A O 1
ATOM 580 N N . ALA A 1 72 ? -12.245 8.815 1.133 1.00 88.56 72 ALA A N 1
ATOM 581 C CA . ALA A 1 72 ? -13.531 9.334 0.663 1.00 88.56 72 ALA A CA 1
ATOM 582 C C . ALA A 1 72 ? -14.691 8.352 0.905 1.00 88.56 72 ALA A C 1
ATOM 584 O O . ALA A 1 72 ? -15.777 8.778 1.286 1.00 88.56 72 ALA A O 1
ATOM 585 N N . ALA A 1 73 ? -14.449 7.049 0.734 1.00 85.94 73 ALA A N 1
ATOM 586 C CA . ALA A 1 73 ? -15.423 5.991 0.997 1.00 85.94 73 ALA A CA 1
ATOM 587 C C . ALA A 1 73 ? -15.639 5.716 2.498 1.00 85.94 73 ALA A C 1
ATOM 589 O O . ALA A 1 73 ? -16.547 4.973 2.856 1.00 85.94 73 ALA A O 1
ATOM 590 N N . GLY A 1 74 ? -14.816 6.299 3.378 1.00 80.31 74 GLY A N 1
ATOM 591 C CA . GLY A 1 74 ? -14.894 6.063 4.818 1.00 80.31 74 GLY A CA 1
ATOM 592 C C . GLY A 1 74 ? -14.487 4.648 5.231 1.00 80.31 74 GLY A C 1
ATOM 593 O O . GLY A 1 74 ? -14.949 4.182 6.266 1.00 80.31 74 GLY A O 1
ATOM 594 N N . MET A 1 75 ? -13.647 3.976 4.436 1.00 68.56 75 MET A N 1
ATOM 595 C CA . MET A 1 75 ? -13.115 2.658 4.790 1.00 68.56 75 MET A CA 1
ATOM 596 C C . MET A 1 75 ? -12.167 2.785 5.993 1.00 68.56 75 MET A C 1
ATOM 598 O O . MET A 1 75 ? -11.377 3.734 6.050 1.00 68.56 75 MET A O 1
ATOM 602 N N . GLY A 1 76 ? -12.283 1.859 6.949 1.00 57.81 76 GLY A N 1
ATOM 603 C CA . GLY A 1 76 ? -11.586 1.863 8.238 1.00 57.81 76 GLY A CA 1
ATOM 604 C C . GLY A 1 76 ? -11.116 0.476 8.622 1.00 57.81 76 GLY A C 1
ATOM 605 O O . GLY A 1 76 ? -11.948 -0.452 8.547 1.00 57.81 76 GLY A O 1
#

pLDDT: mean 85.7, std 9.61, range [47.69, 95.88]

Foldseek 3Di:
DDDDDDDDDDDDPPPCRVVVVCVVCDPFRDDQDLQVVQCVVPPDDNPDGDDDPVCSVVSVVVSVVVVVVCVVVVTD

Secondary structure (DSSP, 8-state):
-PPP--------TTSSHHHHHHHHHTTT-----TTHHHHHSS-S-TT-----GGGHHHHHHHHHHHHHHHHHHT--

Radius of gyration: 13.79 Å; chains: 1; bounding box: 31×27×31 Å

Sequence (76 aa):
MSERIVYLMRGLPACGKSYTARRLAGATGVILETDQYFYLQVGDDPASYDYSEERLPAARQWNFNRFRRAIAAGMG